Protein AF-A0A7U1AQ13-F1 (afdb_monomer_lite)

Foldseek 3Di:
DAAPLVVCLVVVPDDPLSVLQVVQQVVVVPDDPVQLVQWDKDFSDDLVRCVVPVNPSVCRPPPSRIGIGHLVSRLVSLVRVCVVRVDVVSVLVNCVSVPDDPVSVVSVVVVVVVVVQVVCVVVVLDPPDPVNVVVVVVVLVPDPCSVVVCVVVVVVVVCVVCVPPDPDDD

pLDDT: mean 83.31, std 10.7, range [52.78, 97.56]

Organism: NCBI:txid1249516

InterPro domains:
  IPR003615 HNH nuclease [cd00085] (37-78)

Structure (mmCIF, N/CA/C/O backbone):
data_AF-A0A7U1AQ13-F1
#
_entry.id   AF-A0A7U1AQ13-F1
#
loop_
_atom_site.group_PDB
_atom_site.id
_atom_site.type_symbol
_atom_site.label_atom_id
_atom_site.label_alt_id
_atom_site.label_comp_id
_atom_site.label_asym_id
_atom_site.label_entity_id
_atom_site.label_seq_id
_atom_site.pdbx_PDB_ins_code
_atom_site.Cartn_x
_atom_site.Cartn_y
_atom_site.Cartn_z
_atom_site.occupancy
_atom_site.B_iso_or_equiv
_atom_site.auth_seq_id
_atom_site.auth_comp_id
_atom_site.auth_asym_id
_atom_site.auth_atom_id
_atom_site.pdbx_PDB_model_num
ATOM 1 N N . MET A 1 1 ? -16.250 0.935 -13.306 1.00 57.53 1 MET A N 1
ATOM 2 C CA . MET A 1 1 ? -16.765 -0.141 -12.426 1.00 57.53 1 MET A CA 1
ATOM 3 C C . MET A 1 1 ? -16.074 -0.014 -11.082 1.00 57.53 1 MET A C 1
ATOM 5 O O . MET A 1 1 ? -14.866 0.086 -11.102 1.00 57.53 1 MET A O 1
ATOM 9 N N . CYS A 1 2 ? -16.775 0.021 -9.949 1.00 65.69 2 CYS A N 1
ATOM 10 C CA . CYS A 1 2 ? -16.124 0.146 -8.634 1.00 65.69 2 CYS A CA 1
ATOM 11 C C . CYS A 1 2 ? -15.466 -1.175 -8.191 1.00 65.69 2 CYS A C 1
ATOM 13 O O . CYS A 1 2 ? -16.037 -2.237 -8.461 1.00 65.69 2 CYS A O 1
ATOM 15 N N . THR A 1 3 ? -14.337 -1.121 -7.468 1.00 83.44 3 THR A N 1
ATOM 16 C CA . THR A 1 3 ? -13.704 -2.318 -6.875 1.00 83.44 3 THR A CA 1
ATOM 17 C C . THR A 1 3 ? -14.614 -2.999 -5.856 1.00 83.44 3 THR A C 1
ATOM 19 O O . THR A 1 3 ? -15.465 -2.354 -5.236 1.00 83.44 3 THR A O 1
ATOM 22 N N . GLN A 1 4 ? -14.409 -4.303 -5.640 1.00 88.50 4 GLN A N 1
ATOM 23 C CA . GLN A 1 4 ? -15.136 -5.048 -4.611 1.00 88.50 4 GLN A CA 1
ATOM 24 C C . GLN A 1 4 ? -14.899 -4.451 -3.219 1.00 88.50 4 GLN A C 1
ATOM 26 O O . GLN A 1 4 ? -15.856 -4.223 -2.491 1.00 88.50 4 GLN A O 1
ATOM 31 N N . ALA A 1 5 ? -13.659 -4.066 -2.901 1.00 88.75 5 ALA A N 1
ATOM 32 C CA . ALA A 1 5 ? -13.341 -3.416 -1.634 1.00 88.75 5 ALA A CA 1
ATOM 33 C C . ALA A 1 5 ? -14.134 -2.120 -1.393 1.00 88.75 5 ALA A C 1
ATOM 35 O O . ALA A 1 5 ? -14.556 -1.855 -0.270 1.00 88.75 5 ALA A O 1
ATOM 36 N N . TYR A 1 6 ? -14.361 -1.316 -2.438 1.00 87.38 6 TYR A N 1
ATOM 37 C CA . TYR A 1 6 ? -15.189 -0.116 -2.321 1.00 87.38 6 TYR A CA 1
ATOM 38 C C . TYR A 1 6 ? -16.668 -0.457 -2.097 1.00 87.38 6 TYR A C 1
ATOM 40 O O . TYR A 1 6 ? -17.325 0.176 -1.272 1.00 87.38 6 TYR A O 1
ATOM 48 N N . LYS A 1 7 ? -17.195 -1.458 -2.815 1.00 88.25 7 LYS A N 1
ATOM 49 C CA . LYS A 1 7 ? -18.583 -1.917 -2.645 1.00 88.25 7 LYS A CA 1
ATOM 50 C C . LYS A 1 7 ? -18.818 -2.443 -1.231 1.00 88.25 7 LYS A C 1
ATOM 52 O O . LYS A 1 7 ? -19.781 -2.026 -0.596 1.00 88.25 7 LYS A O 1
ATOM 57 N N . ASP A 1 8 ? -17.918 -3.286 -0.736 1.00 92.19 8 ASP A N 1
ATOM 58 C CA . ASP A 1 8 ? -17.999 -3.867 0.604 1.00 92.19 8 ASP A CA 1
ATOM 59 C C . ASP A 1 8 ? -17.961 -2.780 1.680 1.00 92.19 8 ASP A C 1
ATOM 61 O O . ASP A 1 8 ? -18.789 -2.788 2.590 1.00 92.19 8 ASP A O 1
ATOM 65 N N . PHE A 1 9 ? -17.059 -1.801 1.543 1.00 88.94 9 PHE A N 1
ATOM 66 C CA . PHE A 1 9 ? -16.980 -0.650 2.445 1.00 88.94 9 PHE A CA 1
ATOM 67 C C . PHE A 1 9 ? -18.275 0.174 2.441 1.00 88.94 9 PHE A C 1
ATOM 69 O O . PHE A 1 9 ? -18.837 0.439 3.502 1.00 88.94 9 PHE A O 1
ATOM 76 N N . LYS A 1 10 ? -18.785 0.541 1.257 1.00 86.94 10 LYS A N 1
ATOM 77 C CA . LYS A 1 10 ? -19.997 1.366 1.123 1.00 86.94 10 LYS A CA 1
ATOM 78 C C . LYS A 1 10 ? -21.249 0.661 1.648 1.00 86.94 10 LYS A C 1
ATOM 80 O O . LYS A 1 10 ? -22.100 1.301 2.255 1.00 86.94 10 LYS A O 1
ATOM 85 N N . ASN A 1 11 ? -21.352 -0.645 1.420 1.00 89.69 11 ASN A N 1
ATOM 86 C CA . ASN A 1 11 ? -22.493 -1.454 1.843 1.00 89.69 11 ASN A CA 1
ATOM 87 C C . ASN A 1 11 ? -22.336 -2.009 3.266 1.00 89.69 11 ASN A C 1
ATOM 89 O O . ASN A 1 11 ? -23.186 -2.779 3.704 1.00 89.69 11 ASN A O 1
ATOM 93 N N . ASN A 1 12 ? -21.247 -1.668 3.966 1.00 85.94 12 ASN A N 1
ATOM 94 C CA . ASN A 1 12 ? -20.906 -2.207 5.282 1.00 85.94 12 ASN A CA 1
ATOM 95 C C . ASN A 1 12 ? -20.983 -3.749 5.326 1.00 85.94 12 ASN A C 1
ATOM 97 O O . ASN A 1 12 ? -21.521 -4.346 6.259 1.00 85.94 12 ASN A O 1
ATOM 101 N N . THR A 1 13 ? -20.486 -4.395 4.269 1.00 92.81 13 THR A N 1
ATOM 102 C CA . THR A 1 13 ? -20.487 -5.856 4.137 1.00 92.81 13 THR A CA 1
ATOM 103 C C . THR A 1 13 ? -19.550 -6.460 5.175 1.00 92.81 13 THR A C 1
ATOM 105 O O . THR A 1 13 ? -18.424 -6.000 5.347 1.00 92.81 13 THR A O 1
ATOM 108 N N . SER A 1 14 ? -19.989 -7.502 5.881 1.00 94.44 14 SER A N 1
ATOM 109 C CA . SER A 1 14 ? -19.104 -8.182 6.826 1.00 94.44 14 SER A CA 1
ATOM 110 C C . SER A 1 14 ? -18.114 -9.065 6.073 1.00 94.44 14 SER A C 1
ATOM 112 O O . SER A 1 14 ? -18.502 -9.964 5.330 1.00 94.44 14 SER A O 1
ATOM 114 N N . ASN A 1 15 ? -16.824 -8.815 6.281 1.00 96.06 15 ASN A N 1
ATOM 115 C CA . ASN A 1 15 ? -15.739 -9.681 5.839 1.00 96.06 15 ASN A CA 1
ATOM 116 C C . ASN A 1 15 ? -14.575 -9.601 6.838 1.00 96.06 15 ASN A C 1
ATOM 118 O O . ASN A 1 15 ? -14.557 -8.733 7.714 1.00 96.06 15 ASN A O 1
ATOM 122 N N . ALA A 1 16 ? -13.603 -10.509 6.725 1.00 96.8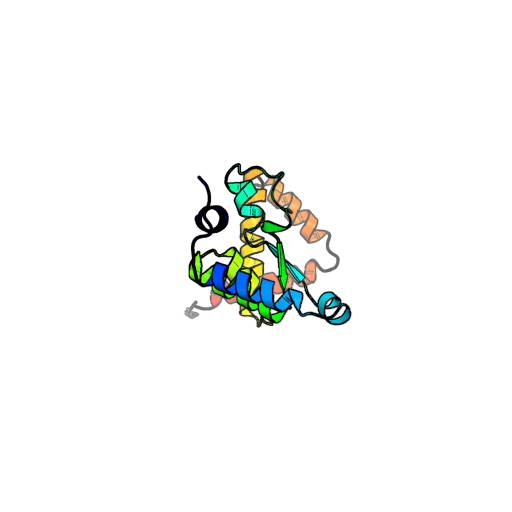1 16 ALA A N 1
ATOM 123 C CA . ALA A 1 16 ? -12.497 -10.604 7.680 1.00 96.81 16 ALA A CA 1
ATOM 124 C C . ALA A 1 16 ? -11.734 -9.276 7.846 1.00 96.81 16 ALA A C 1
ATOM 126 O O . ALA A 1 16 ? -11.399 -8.896 8.967 1.00 96.81 16 ALA A O 1
ATOM 127 N N . TYR A 1 17 ? -11.522 -8.540 6.750 1.00 97.44 17 TYR A N 1
ATOM 128 C CA . TYR A 1 17 ? -10.830 -7.254 6.769 1.00 97.44 17 TYR A CA 1
ATOM 129 C C . TYR A 1 17 ? -11.655 -6.168 7.466 1.00 97.44 17 TYR A C 1
ATOM 131 O O . TYR A 1 17 ? -11.173 -5.542 8.405 1.00 97.44 17 TYR A O 1
ATOM 139 N N . LEU A 1 18 ? -12.911 -5.959 7.067 1.00 96.62 18 LEU A N 1
ATOM 140 C CA . LEU A 1 18 ? -13.761 -4.924 7.661 1.00 96.62 18 LEU A CA 1
ATOM 141 C C . LEU A 1 18 ? -14.068 -5.218 9.135 1.00 96.62 18 LEU A C 1
ATOM 143 O O . LEU A 1 18 ? -14.074 -4.296 9.951 1.00 96.62 18 LEU A O 1
ATOM 147 N N . ASN A 1 19 ? -14.213 -6.491 9.509 1.00 96.94 19 ASN A N 1
ATOM 148 C CA . ASN A 1 19 ? -14.348 -6.902 10.907 1.00 96.94 19 ASN A CA 1
ATOM 149 C C . ASN A 1 19 ? -13.081 -6.566 11.713 1.00 96.94 19 ASN A C 1
ATOM 151 O O . ASN A 1 19 ? -13.181 -6.013 12.809 1.00 96.94 19 ASN A O 1
ATOM 155 N N . PHE A 1 20 ? -11.893 -6.826 11.156 1.00 97.56 20 PHE A N 1
ATOM 156 C CA . PHE A 1 20 ? -10.619 -6.438 11.764 1.00 97.56 20 PHE A CA 1
ATOM 157 C C . PHE A 1 20 ? -10.503 -4.916 11.933 1.00 97.56 20 PHE A C 1
ATOM 159 O O . PHE A 1 20 ? -10.208 -4.440 13.027 1.00 97.56 20 PHE A O 1
ATOM 166 N N . ILE A 1 21 ? -10.844 -4.134 10.904 1.00 96.81 21 ILE A N 1
ATOM 167 C CA . ILE A 1 21 ? -10.857 -2.667 10.986 1.00 96.81 21 ILE A CA 1
ATOM 168 C C . ILE A 1 21 ? -11.791 -2.172 12.097 1.00 96.81 21 ILE A C 1
ATOM 170 O O . ILE A 1 21 ? -11.431 -1.252 12.832 1.00 96.81 21 ILE A O 1
ATOM 174 N N . GLN A 1 22 ? -12.973 -2.771 12.263 1.00 95.12 22 GLN A N 1
ATOM 175 C CA . GLN A 1 22 ? -13.892 -2.400 13.345 1.00 95.12 22 GLN A CA 1
ATOM 176 C C . GLN A 1 22 ? -13.316 -2.708 14.732 1.00 95.12 22 GLN A C 1
ATOM 178 O O . GLN A 1 22 ? -13.473 -1.905 15.656 1.00 95.12 22 GLN A O 1
ATOM 183 N N . LEU A 1 23 ? -12.614 -3.834 14.889 1.00 95.56 23 LEU A N 1
ATOM 184 C CA . LEU A 1 23 ? -11.894 -4.153 16.124 1.00 95.56 23 LEU A CA 1
ATOM 185 C C . LEU A 1 23 ? -10.799 -3.117 16.406 1.00 95.56 23 LEU A C 1
ATOM 187 O O . LEU A 1 23 ? -10.726 -2.593 17.519 1.00 95.56 23 LEU A O 1
ATOM 191 N N . CYS A 1 24 ? -10.014 -2.740 15.397 1.00 95.12 24 CYS A N 1
ATOM 192 C CA . CYS A 1 24 ? -8.995 -1.704 15.535 1.00 95.12 24 CYS A CA 1
ATOM 193 C C . CYS A 1 24 ? -9.593 -0.331 15.868 1.00 95.12 24 CYS A C 1
ATOM 195 O O . CYS A 1 24 ? -9.078 0.352 16.748 1.00 95.12 24 CYS A O 1
ATOM 197 N N . LYS A 1 25 ? -10.721 0.056 15.250 1.00 94.12 25 LYS A N 1
ATOM 198 C CA . LYS A 1 25 ? -11.446 1.294 15.594 1.00 94.12 25 LYS A CA 1
ATOM 199 C C . LYS A 1 25 ? -11.877 1.308 17.062 1.00 94.12 25 LYS A C 1
ATOM 201 O O . LYS A 1 25 ? -11.810 2.354 17.701 1.00 94.12 25 LYS A O 1
ATOM 206 N N . LYS A 1 26 ? -12.309 0.168 17.614 1.00 94.19 26 LYS A N 1
ATOM 207 C CA . LYS A 1 26 ? -12.645 0.044 19.045 1.00 94.19 26 LYS A CA 1
ATOM 208 C C . LYS A 1 26 ? -11.401 0.156 19.928 1.00 94.19 26 LYS A C 1
ATOM 210 O O . LYS A 1 26 ? -11.430 0.905 20.899 1.00 94.19 26 LYS A O 1
ATOM 215 N N . LYS A 1 27 ? -10.315 -0.530 19.562 1.00 92.38 27 LYS A N 1
ATOM 216 C CA . LYS A 1 27 ? -9.024 -0.499 20.269 1.00 92.38 27 LYS A CA 1
ATOM 217 C C . LYS A 1 27 ? -8.433 0.915 20.315 1.00 92.38 27 LYS A C 1
ATOM 219 O O . LYS A 1 27 ? -8.029 1.371 21.375 1.00 92.38 27 LYS A O 1
ATOM 224 N N . ALA A 1 28 ? -8.473 1.644 19.199 1.00 90.31 28 ALA A N 1
ATOM 225 C CA . ALA A 1 28 ? -7.918 2.993 19.088 1.00 90.31 28 ALA A CA 1
ATOM 226 C C . ALA A 1 28 ? -8.587 4.016 20.022 1.00 90.31 28 ALA A C 1
ATOM 228 O O . ALA A 1 28 ? -7.937 4.963 20.453 1.00 90.31 28 ALA A O 1
ATOM 229 N N . LYS A 1 29 ? -9.862 3.814 20.391 1.00 90.88 29 LYS A N 1
ATOM 230 C CA . LYS A 1 29 ? -10.567 4.664 21.372 1.00 90.88 29 LYS A CA 1
ATOM 231 C C . LYS A 1 29 ? -10.001 4.554 22.789 1.00 90.88 29 LYS A C 1
ATOM 233 O O . LYS A 1 29 ? -10.308 5.399 23.620 1.00 90.88 29 LYS A O 1
ATOM 238 N N . GLN A 1 30 ? -9.240 3.499 23.071 1.00 92.44 30 GLN A N 1
ATOM 239 C CA . GLN A 1 30 ? -8.660 3.225 24.385 1.00 92.44 30 GLN A CA 1
ATOM 240 C C . GLN A 1 30 ? -7.195 3.669 24.479 1.00 92.44 30 GLN A C 1
ATOM 242 O O . GLN A 1 30 ? -6.607 3.573 25.551 1.00 92.44 30 GLN A O 1
ATOM 247 N N . TYR A 1 31 ? -6.597 4.140 23.379 1.00 89.31 31 TYR A N 1
ATOM 248 C CA . TYR A 1 31 ? -5.209 4.585 23.372 1.00 89.31 31 TYR A CA 1
ATOM 249 C C . TYR A 1 31 ? -5.036 5.906 24.111 1.00 89.31 31 TYR A C 1
ATOM 251 O O . TYR A 1 31 ? -5.790 6.863 23.927 1.00 89.31 31 TYR A O 1
ATOM 259 N N . THR A 1 32 ? -3.979 5.971 24.912 1.00 91.31 32 THR A N 1
ATOM 260 C CA . THR A 1 32 ? -3.486 7.217 25.492 1.00 91.31 32 THR A CA 1
ATOM 261 C C . THR A 1 32 ? -2.935 8.141 24.401 1.00 91.31 32 THR A C 1
ATOM 263 O O . THR A 1 32 ? -2.535 7.701 23.319 1.00 91.31 32 THR A O 1
ATOM 266 N N . ALA A 1 33 ? -2.840 9.442 24.695 1.00 87.56 33 ALA A N 1
ATOM 267 C CA . ALA A 1 33 ? -2.254 10.416 23.770 1.00 87.56 33 ALA A CA 1
ATOM 268 C C . ALA A 1 33 ? -0.831 10.025 23.325 1.00 87.56 33 ALA A C 1
ATOM 270 O O . ALA A 1 33 ? -0.480 10.197 22.160 1.00 87.56 33 ALA A O 1
ATOM 271 N N . LEU A 1 34 ? -0.032 9.443 24.228 1.00 83.19 34 LEU A N 1
ATOM 272 C CA . LEU A 1 34 ? 1.322 8.983 23.926 1.00 83.19 34 LEU A CA 1
ATOM 273 C C . LEU A 1 34 ? 1.324 7.778 22.975 1.00 83.19 34 LEU A C 1
ATOM 275 O O . LEU A 1 34 ? 2.150 7.719 22.068 1.00 83.19 34 LEU A O 1
ATOM 279 N N . GLU A 1 35 ? 0.409 6.826 23.139 1.00 82.06 35 GLU A N 1
ATOM 280 C CA . GLU A 1 35 ? 0.302 5.667 22.241 1.00 82.06 35 GLU A CA 1
ATOM 281 C C . GLU A 1 35 ? -0.139 6.071 20.833 1.00 82.06 35 GLU A C 1
ATOM 283 O O . GLU A 1 35 ? 0.391 5.554 19.846 1.00 82.06 35 GLU A O 1
ATOM 288 N N . LEU A 1 36 ? -1.032 7.058 20.727 1.00 86.06 36 LEU A N 1
ATOM 289 C CA . LEU A 1 36 ? -1.464 7.607 19.442 1.00 86.06 36 LEU A CA 1
ATOM 290 C C . LEU A 1 36 ? -0.299 8.207 18.637 1.00 86.06 36 LEU A C 1
ATOM 292 O O . LEU A 1 36 ? -0.310 8.101 17.413 1.00 86.06 36 LEU A O 1
ATOM 296 N N . THR A 1 37 ? 0.745 8.745 19.287 1.00 81.31 37 THR A N 1
ATOM 297 C CA . THR A 1 37 ? 1.938 9.270 18.580 1.00 81.31 37 THR A CA 1
ATOM 298 C C . THR A 1 37 ? 2.729 8.197 17.828 1.00 81.31 37 THR A C 1
ATOM 300 O O . THR A 1 37 ? 3.471 8.512 16.901 1.00 81.31 37 THR A O 1
ATOM 303 N N . LYS A 1 38 ? 2.569 6.925 18.212 1.00 81.69 38 LYS A N 1
ATOM 304 C CA . LYS A 1 38 ? 3.237 5.770 17.592 1.00 81.69 38 LYS A CA 1
ATOM 305 C C . LYS A 1 38 ? 2.358 5.073 16.551 1.00 81.69 38 LYS A C 1
ATOM 307 O O . LYS A 1 38 ? 2.766 4.061 15.980 1.00 81.69 38 LYS A O 1
ATOM 312 N N . CYS A 1 39 ? 1.144 5.572 16.335 1.00 87.50 39 CYS A N 1
ATOM 313 C CA . CYS A 1 39 ? 0.192 4.994 15.402 1.00 87.50 39 CYS A CA 1
ATOM 314 C C . CYS A 1 39 ? 0.315 5.619 14.007 1.00 87.50 39 CYS A C 1
ATOM 316 O O . CYS A 1 39 ? 0.885 6.691 13.813 1.00 87.50 39 CYS A O 1
ATOM 318 N N . GLN A 1 40 ? -0.243 4.932 13.018 1.00 89.69 40 GLN A N 1
ATOM 319 C CA . GLN A 1 40 ? -0.272 5.343 11.622 1.00 89.69 40 GLN A CA 1
ATOM 320 C C . GLN A 1 40 ? -1.713 5.404 11.125 1.00 89.69 40 GLN A C 1
ATOM 322 O O . GLN A 1 40 ? -2.571 4.635 11.557 1.00 89.69 40 GLN A O 1
ATOM 327 N N . VAL A 1 41 ? -1.972 6.320 10.197 1.00 91.62 41 VAL A N 1
ATOM 328 C CA . VAL A 1 41 ? -3.261 6.403 9.512 1.00 91.62 41 VAL A CA 1
ATOM 329 C C . VAL A 1 41 ? -3.278 5.399 8.363 1.00 91.62 41 VAL A C 1
ATOM 331 O O . VAL A 1 41 ? -2.365 5.377 7.538 1.00 91.62 41 VAL A O 1
ATOM 334 N N . HIS A 1 42 ? -4.332 4.595 8.307 1.00 92.88 42 HIS A N 1
ATOM 335 C CA . HIS A 1 42 ? -4.591 3.616 7.261 1.00 92.88 42 HIS A CA 1
ATOM 336 C C . HIS A 1 42 ? -5.898 3.953 6.538 1.00 92.88 42 HIS A C 1
ATOM 338 O O . HIS A 1 42 ? -6.919 4.227 7.175 1.00 92.88 42 HIS A O 1
ATOM 344 N N . HIS A 1 43 ? -5.872 3.909 5.205 1.00 92.38 43 HIS A N 1
ATOM 345 C CA . HIS A 1 43 ? -7.069 4.033 4.374 1.00 92.38 43 HIS A CA 1
ATOM 346 C C . HIS A 1 43 ? -7.757 2.674 4.243 1.00 92.38 43 HIS A C 1
ATOM 348 O O . HIS A 1 43 ? -7.165 1.730 3.726 1.00 92.38 43 HIS A O 1
ATOM 354 N N . ILE A 1 44 ? -9.023 2.593 4.651 1.00 92.56 44 ILE A N 1
ATOM 355 C CA . ILE A 1 44 ? -9.834 1.370 4.578 1.00 92.56 44 ILE A CA 1
ATOM 356 C C . ILE A 1 44 ? -10.067 0.964 3.122 1.00 92.56 44 ILE A C 1
ATOM 358 O O . ILE A 1 44 ? -10.052 -0.216 2.789 1.00 92.56 44 ILE A O 1
ATOM 362 N N . VAL A 1 45 ? -10.255 1.935 2.232 1.00 90.00 45 VAL A N 1
ATOM 363 C CA . VAL A 1 45 ? -10.213 1.763 0.780 1.00 90.00 45 VAL A CA 1
ATOM 364 C C . VAL A 1 45 ? -9.039 2.589 0.235 1.00 90.00 45 VAL A C 1
ATOM 366 O O . VAL A 1 45 ? -9.045 3.816 0.382 1.00 90.00 45 VAL A O 1
ATOM 369 N N . PRO A 1 46 ? -8.039 1.956 -0.411 1.00 86.62 46 PRO A N 1
ATOM 370 C CA . PRO A 1 46 ? -6.864 2.629 -0.945 1.00 86.62 46 PRO A CA 1
ATOM 371 C C . PRO A 1 46 ? -7.205 3.722 -1.957 1.00 86.62 46 PRO A C 1
ATOM 373 O O . PRO A 1 46 ? -8.081 3.555 -2.809 1.00 86.62 46 PRO A O 1
ATOM 376 N N . ARG A 1 47 ? -6.431 4.815 -1.942 1.00 80.75 47 ARG A N 1
ATOM 377 C CA . ARG A 1 47 ? -6.670 5.977 -2.817 1.00 80.75 47 ARG A CA 1
ATOM 378 C C . ARG A 1 47 ? -6.711 5.632 -4.311 1.00 80.75 47 ARG A C 1
ATOM 380 O O . ARG A 1 47 ? -7.543 6.159 -5.047 1.00 80.75 47 ARG A O 1
ATOM 387 N N . HIS A 1 48 ? -5.847 4.723 -4.763 1.00 77.38 48 HIS A N 1
ATOM 388 C CA . HIS A 1 48 ? -5.729 4.365 -6.180 1.00 77.38 48 HIS A CA 1
ATOM 389 C C . HIS A 1 48 ? -6.989 3.681 -6.748 1.00 77.38 48 HIS A C 1
ATOM 391 O O . HIS A 1 48 ? -7.228 3.763 -7.953 1.00 77.38 48 HIS A O 1
ATOM 397 N N . HIS A 1 49 ? -7.844 3.079 -5.911 1.00 76.56 49 HIS A N 1
ATOM 398 C CA . HIS A 1 49 ? -9.135 2.544 -6.360 1.00 76.56 49 HIS A CA 1
ATOM 399 C C . HIS A 1 49 ? -10.084 3.629 -6.846 1.00 76.56 49 HIS A C 1
ATOM 401 O O . HIS A 1 49 ? -10.847 3.404 -7.783 1.00 76.56 49 HIS A O 1
ATOM 407 N N . PHE A 1 50 ? -10.038 4.806 -6.225 1.00 72.12 50 PHE A N 1
ATOM 408 C CA . PHE A 1 50 ? -10.931 5.892 -6.598 1.00 72.12 50 PHE A CA 1
ATOM 409 C C . PHE A 1 50 ? -10.510 6.512 -7.929 1.00 72.12 50 PHE A C 1
ATOM 411 O O . PHE A 1 50 ? -11.348 6.716 -8.805 1.00 72.12 50 PHE A O 1
ATOM 418 N N . GLN A 1 51 ? -9.199 6.695 -8.119 1.00 67.75 51 GLN A N 1
ATOM 419 C CA . GLN A 1 51 ? -8.617 7.177 -9.374 1.00 67.75 51 GLN A CA 1
ATOM 420 C C . GLN A 1 51 ? -8.884 6.220 -10.544 1.00 67.75 51 GLN A C 1
ATOM 422 O O . GLN A 1 51 ? -9.279 6.655 -11.619 1.00 67.75 51 GLN A O 1
ATOM 427 N N . THR A 1 52 ? -8.723 4.910 -10.332 1.00 67.12 52 THR A N 1
ATOM 428 C CA . THR A 1 52 ? -8.859 3.894 -11.395 1.00 67.12 52 THR A CA 1
ATOM 429 C C . THR A 1 52 ? -10.307 3.718 -11.875 1.00 67.12 52 THR A C 1
ATOM 431 O O . THR A 1 52 ? -10.552 3.177 -12.954 1.00 67.12 52 THR A O 1
ATOM 434 N N . HIS A 1 53 ? -11.295 4.164 -11.094 1.00 64.75 53 HIS A N 1
ATOM 435 C CA . HIS A 1 53 ? -12.704 3.862 -11.349 1.00 64.75 53 HIS A CA 1
ATOM 436 C C . HIS A 1 53 ? -13.614 5.081 -11.488 1.00 64.75 53 HIS A C 1
ATOM 438 O O . HIS A 1 53 ? -14.833 4.902 -11.478 1.00 64.75 53 HIS A O 1
ATOM 444 N N . ASN A 1 54 ? -13.048 6.284 -11.657 1.00 64.62 54 ASN A N 1
ATOM 445 C CA . ASN A 1 54 ? -13.798 7.548 -11.685 1.00 64.62 54 ASN A CA 1
ATOM 446 C C . ASN A 1 54 ? -14.738 7.696 -10.475 1.00 64.62 54 ASN A C 1
ATOM 448 O O . ASN A 1 54 ? -15.858 8.192 -10.594 1.00 64.62 54 ASN A O 1
ATOM 452 N N . LEU A 1 55 ? -14.301 7.233 -9.301 1.00 66.31 55 LEU A N 1
ATOM 453 C CA . LEU A 1 55 ? -15.033 7.481 -8.063 1.00 66.31 55 LEU A CA 1
ATOM 454 C C . LEU A 1 55 ? -14.654 8.867 -7.549 1.00 66.31 55 LEU A C 1
ATOM 456 O O . LEU A 1 55 ? -13.504 9.282 -7.683 1.00 66.31 55 LEU A O 1
ATOM 460 N N . ASP A 1 56 ? -15.625 9.574 -6.976 1.00 63.09 56 ASP A N 1
ATOM 461 C CA . ASP A 1 56 ? -15.458 10.959 -6.543 1.00 63.09 56 ASP A CA 1
ATOM 462 C C . ASP A 1 56 ? -14.265 11.108 -5.581 1.00 63.09 56 ASP A C 1
ATOM 464 O O . ASP A 1 56 ? -14.275 10.607 -4.451 1.00 63.09 56 ASP A O 1
ATOM 468 N N . LEU A 1 57 ? -13.216 11.784 -6.060 1.00 59.91 57 LEU A N 1
ATOM 469 C CA . LEU A 1 57 ? -11.947 11.976 -5.354 1.00 59.91 57 LEU A CA 1
ATOM 470 C C . LEU A 1 57 ? -12.100 12.898 -4.138 1.00 59.91 57 LEU A C 1
ATOM 472 O O . LEU A 1 57 ? -11.245 12.879 -3.254 1.00 59.91 57 LEU A O 1
ATOM 476 N N . LYS A 1 58 ? -13.192 13.674 -4.055 1.00 58.12 58 LYS A N 1
ATOM 477 C CA . LYS A 1 58 ? -13.470 14.546 -2.903 1.00 58.12 58 LYS A CA 1
ATOM 478 C C . LYS A 1 58 ? -13.711 13.772 -1.602 1.00 58.12 58 LYS A C 1
ATOM 480 O O . LYS A 1 58 ? -13.593 14.359 -0.535 1.00 58.12 58 LYS A O 1
ATOM 485 N N . ASN A 1 59 ? -13.974 12.464 -1.678 1.00 57.28 59 ASN A N 1
ATOM 486 C CA . ASN A 1 59 ? -14.335 11.627 -0.530 1.00 57.28 59 ASN A CA 1
ATOM 487 C C . ASN A 1 59 ? -13.209 10.679 -0.061 1.00 57.28 59 ASN A C 1
ATOM 489 O O . ASN A 1 59 ? -13.469 9.690 0.619 1.00 57.28 59 ASN A O 1
ATOM 493 N N . LEU A 1 60 ? -11.957 10.937 -0.452 1.00 66.62 60 LEU A N 1
ATOM 494 C CA . LEU A 1 60 ? -10.821 10.035 -0.209 1.00 66.62 60 LEU A CA 1
ATOM 495 C C . LEU A 1 60 ? -10.287 10.054 1.227 1.00 66.62 60 LEU A C 1
ATOM 497 O O . LEU A 1 60 ? -10.035 8.997 1.810 1.00 66.62 60 LEU A O 1
ATOM 501 N N . ASP A 1 61 ? -10.112 11.255 1.771 1.00 76.06 61 ASP A N 1
ATOM 502 C CA . ASP A 1 61 ? -9.564 11.506 3.108 1.00 76.06 61 ASP A CA 1
ATOM 503 C C . ASP A 1 61 ? -10.680 11.869 4.099 1.00 76.06 61 ASP A C 1
ATOM 505 O O . ASP A 1 61 ? -10.509 12.708 4.981 1.00 76.06 61 ASP A O 1
ATOM 509 N N . ILE A 1 62 ? -11.849 11.246 3.927 1.00 84.44 62 ILE A N 1
ATOM 510 C CA . ILE A 1 62 ? -12.959 11.391 4.867 1.00 84.44 62 ILE A CA 1
ATOM 511 C C . ILE A 1 62 ? -12.680 10.561 6.127 1.00 84.44 62 ILE A C 1
ATOM 513 O O . ILE A 1 62 ? -12.150 9.448 6.010 1.00 84.44 62 ILE A O 1
ATOM 517 N N . PRO A 1 63 ? -13.051 11.046 7.324 1.00 87.69 63 PRO A N 1
ATOM 518 C CA . PRO A 1 63 ? -12.828 10.327 8.578 1.00 87.69 63 PRO A CA 1
ATOM 519 C C . PRO A 1 63 ? -13.340 8.879 8.571 1.00 87.69 63 PRO A C 1
ATOM 521 O O . PRO A 1 63 ? -12.761 8.010 9.217 1.00 87.69 63 PRO A O 1
ATOM 524 N N . GLU A 1 64 ? -14.393 8.582 7.808 1.00 88.75 64 GLU A N 1
ATOM 525 C CA . GLU A 1 64 ? -15.010 7.258 7.714 1.00 88.75 64 GLU A CA 1
ATOM 526 C C . GLU A 1 64 ? -14.096 6.225 7.042 1.00 88.75 64 GLU A C 1
ATOM 528 O O . GLU A 1 64 ? -14.096 5.058 7.454 1.00 88.75 64 GLU A O 1
ATOM 533 N N . ASN A 1 65 ? -13.320 6.658 6.039 1.00 90.25 65 ASN A N 1
ATOM 534 C CA . ASN A 1 65 ? -12.367 5.840 5.283 1.00 90.25 65 ASN A CA 1
ATOM 535 C C . ASN A 1 65 ? -10.994 5.756 5.970 1.00 90.25 65 ASN A C 1
ATOM 537 O O . ASN A 1 65 ? -10.106 5.053 5.493 1.00 90.25 65 ASN A O 1
ATOM 541 N N . LEU A 1 66 ? -10.804 6.466 7.081 1.00 91.81 66 LEU A N 1
ATOM 542 C CA . LEU A 1 66 ? -9.554 6.491 7.825 1.00 91.81 66 LEU A CA 1
ATOM 543 C C . LEU A 1 66 ? -9.686 5.694 9.123 1.00 91.81 66 LEU A C 1
ATOM 545 O O . LEU A 1 66 ? -10.723 5.669 9.792 1.00 91.81 66 LEU A O 1
ATOM 549 N N . VAL A 1 67 ? -8.604 5.024 9.494 1.00 94.06 67 VAL A N 1
ATOM 550 C CA . VAL A 1 67 ? -8.468 4.374 10.794 1.00 94.06 67 VAL A CA 1
ATOM 551 C C . VAL A 1 67 ? -7.042 4.535 11.293 1.00 94.06 67 VAL A C 1
ATOM 553 O O . VAL A 1 67 ? -6.087 4.454 10.525 1.00 94.06 67 VAL A O 1
ATOM 556 N N . VAL A 1 68 ? -6.904 4.791 12.590 1.00 93.75 68 VAL A N 1
ATOM 557 C CA . VAL A 1 68 ? -5.608 4.875 13.263 1.00 93.75 68 VAL A CA 1
ATOM 558 C C . VAL A 1 68 ? -5.239 3.483 13.760 1.00 93.75 68 VAL A C 1
ATOM 560 O O . VAL A 1 68 ? -6.008 2.868 14.499 1.00 93.75 68 VAL A O 1
ATOM 563 N N . LEU A 1 69 ? -4.080 2.983 13.338 1.00 93.56 69 LEU A N 1
ATOM 564 C CA . LEU A 1 69 ? -3.585 1.642 13.641 1.00 93.56 69 LEU A CA 1
ATOM 565 C C . LEU A 1 69 ? -2.205 1.713 14.292 1.00 93.56 69 LEU A C 1
ATOM 567 O O . LEU A 1 69 ? -1.384 2.556 13.931 1.00 93.56 69 LEU A O 1
ATOM 571 N N . SER A 1 70 ? -1.911 0.783 15.202 1.00 89.31 70 SER A N 1
ATOM 572 C CA . SER A 1 70 ? -0.516 0.519 15.564 1.00 89.31 70 SER A CA 1
ATOM 573 C C . SER A 1 70 ? 0.252 -0.003 14.343 1.00 89.31 70 SER A C 1
ATOM 575 O O . SER A 1 70 ? -0.351 -0.518 13.401 1.00 89.31 70 SER A O 1
ATOM 577 N N . PHE A 1 71 ? 1.584 0.085 14.350 1.00 85.56 71 PHE A N 1
ATOM 578 C CA . PHE A 1 71 ? 2.395 -0.425 13.238 1.00 85.56 71 PHE A CA 1
ATOM 579 C C . PHE A 1 71 ? 2.119 -1.911 12.935 1.00 85.56 71 PHE A C 1
ATOM 581 O O . PHE A 1 71 ? 1.911 -2.278 11.781 1.00 85.56 71 PHE A O 1
ATOM 588 N N . ASN A 1 72 ? 2.007 -2.746 13.973 1.00 86.62 72 ASN A N 1
ATOM 589 C CA . ASN A 1 72 ? 1.695 -4.171 13.823 1.00 86.62 72 ASN A CA 1
ATOM 590 C C . ASN A 1 72 ? 0.282 -4.402 13.272 1.00 86.62 72 ASN A C 1
ATOM 592 O O . ASN A 1 72 ? 0.096 -5.231 12.384 1.00 86.62 72 ASN A O 1
ATOM 596 N N . ASP A 1 73 ? -0.707 -3.641 13.751 1.00 92.69 73 ASP A N 1
ATOM 597 C CA . ASP A 1 73 ? -2.074 -3.733 13.226 1.00 92.69 73 ASP A CA 1
ATOM 598 C C . ASP A 1 73 ? -2.136 -3.255 11.760 1.00 92.69 73 ASP A C 1
ATOM 600 O O . ASP A 1 73 ? -2.934 -3.767 10.981 1.00 92.69 73 ASP A O 1
ATOM 604 N N . HIS A 1 74 ? -1.274 -2.316 11.355 1.00 93.69 74 HIS A N 1
ATOM 605 C CA . HIS A 1 74 ? -1.181 -1.832 9.976 1.00 93.69 74 HIS A CA 1
ATOM 606 C C . HIS A 1 74 ? -0.592 -2.893 9.028 1.00 93.69 74 HIS A C 1
ATOM 608 O O . HIS A 1 74 ? -1.102 -3.083 7.922 1.00 93.69 74 HIS A O 1
ATOM 614 N N . ILE A 1 75 ? 0.425 -3.638 9.475 1.00 90.69 75 ILE A N 1
ATOM 615 C CA . ILE A 1 75 ? 0.960 -4.803 8.750 1.00 90.69 75 ILE A CA 1
ATOM 616 C C . ILE A 1 75 ? -0.141 -5.850 8.549 1.00 90.69 75 ILE A C 1
ATOM 618 O O . ILE A 1 75 ? -0.377 -6.308 7.427 1.00 90.69 75 ILE A O 1
ATOM 622 N N . GLU A 1 76 ? -0.829 -6.220 9.632 1.00 94.62 76 GLU A N 1
ATOM 623 C CA . GLU A 1 76 ? -1.868 -7.249 9.584 1.00 94.62 76 GLU A CA 1
ATOM 624 C C . GLU A 1 76 ? -3.071 -6.793 8.743 1.00 94.62 76 GLU A C 1
ATOM 626 O O . GLU A 1 76 ? -3.626 -7.594 7.991 1.00 94.62 76 GLU A O 1
ATOM 631 N N . ALA A 1 77 ? -3.414 -5.498 8.764 1.00 96.06 77 ALA A N 1
ATOM 632 C CA . ALA A 1 77 ? -4.443 -4.927 7.896 1.00 96.06 77 ALA A CA 1
ATOM 633 C C . ALA A 1 77 ? -4.152 -5.212 6.415 1.00 96.06 77 ALA A C 1
ATOM 635 O O . ALA A 1 77 ? -5.028 -5.725 5.719 1.00 96.06 77 ALA A O 1
ATOM 636 N N . HIS A 1 78 ? -2.927 -4.952 5.938 1.00 94.88 78 HIS A N 1
ATOM 637 C CA . HIS A 1 78 ? -2.542 -5.238 4.550 1.00 94.88 78 HIS A CA 1
ATOM 638 C C . HIS A 1 78 ? -2.574 -6.737 4.227 1.00 94.88 78 HIS A C 1
ATOM 640 O O . HIS A 1 78 ? -3.051 -7.128 3.162 1.00 94.88 78 HIS A O 1
ATOM 646 N N . LYS A 1 79 ? -2.135 -7.595 5.153 1.00 94.25 79 LYS A N 1
ATOM 647 C CA . LYS A 1 79 ? -2.183 -9.053 4.977 1.00 94.25 79 LYS A CA 1
ATOM 648 C C . LYS A 1 79 ? -3.614 -9.577 4.847 1.00 94.25 79 LYS A C 1
ATOM 650 O O . LYS A 1 79 ? -3.915 -10.310 3.906 1.00 94.25 79 LYS A O 1
ATOM 655 N N . ILE A 1 80 ? -4.507 -9.196 5.762 1.00 96.31 80 ILE A N 1
ATOM 656 C CA . ILE A 1 80 ? -5.913 -9.626 5.728 1.00 96.31 80 ILE A CA 1
ATOM 657 C C . ILE A 1 80 ? -6.592 -9.070 4.476 1.00 96.31 80 ILE A C 1
ATOM 659 O O . ILE A 1 80 ? -7.314 -9.794 3.794 1.00 96.31 80 ILE A O 1
ATOM 663 N N . ARG A 1 81 ? -6.331 -7.805 4.136 1.00 95.44 81 ARG A N 1
ATOM 664 C CA . ARG A 1 81 ? -6.879 -7.167 2.939 1.00 95.44 81 ARG A CA 1
ATOM 665 C C . ARG A 1 81 ? -6.466 -7.893 1.658 1.00 95.44 81 ARG A C 1
ATOM 667 O O . ARG A 1 81 ? -7.328 -8.167 0.824 1.00 95.44 81 ARG A O 1
ATOM 674 N N . PHE A 1 82 ? -5.192 -8.277 1.540 1.00 94.12 82 PHE A N 1
ATOM 675 C CA . PHE A 1 82 ? -4.713 -9.110 0.437 1.00 94.12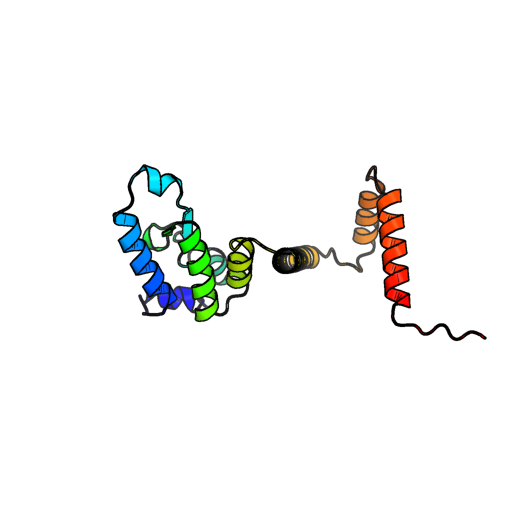 82 PHE A CA 1
ATOM 676 C C . PHE A 1 82 ? -5.445 -10.456 0.387 1.00 94.12 82 PHE A C 1
ATOM 678 O O . PHE A 1 82 ? -5.903 -10.851 -0.678 1.00 94.12 82 PHE A O 1
ATOM 685 N N . ASN A 1 83 ? -5.637 -11.127 1.523 1.00 94.38 83 ASN A N 1
ATOM 686 C CA . ASN A 1 83 ? -6.355 -12.404 1.558 1.00 94.38 83 ASN A CA 1
ATOM 687 C C . ASN A 1 83 ? -7.835 -12.280 1.149 1.00 94.38 83 ASN A C 1
ATOM 689 O O . ASN A 1 83 ? -8.389 -13.227 0.598 1.00 94.38 83 ASN A O 1
ATOM 693 N N . VAL A 1 84 ? -8.479 -11.138 1.414 1.00 96.06 84 VAL A N 1
ATOM 694 C CA . VAL A 1 84 ? -9.897 -10.906 1.083 1.00 96.06 84 VAL A CA 1
ATOM 695 C C . VAL A 1 84 ? -10.085 -10.469 -0.373 1.00 96.06 84 VAL A C 1
ATOM 697 O O . VAL A 1 84 ? -10.975 -10.981 -1.047 1.00 96.06 84 VAL A O 1
ATOM 700 N N . TYR A 1 85 ? -9.273 -9.530 -0.868 1.00 93.38 85 TYR A N 1
ATOM 701 C CA . TYR A 1 85 ? -9.480 -8.909 -2.187 1.00 93.38 85 TYR A CA 1
ATOM 702 C C . TYR A 1 85 ? -8.461 -9.337 -3.255 1.00 93.38 85 TYR A C 1
ATOM 704 O O . TYR A 1 85 ? -8.634 -9.009 -4.426 1.00 93.38 85 TYR A O 1
ATOM 712 N N . ASN A 1 86 ? -7.413 -10.076 -2.877 1.00 91.38 86 ASN A N 1
ATOM 713 C CA . ASN A 1 86 ? -6.326 -10.547 -3.746 1.00 91.38 86 ASN A CA 1
ATOM 714 C C . ASN A 1 86 ? -5.615 -9.421 -4.527 1.00 91.38 86 ASN A C 1
ATOM 716 O O . ASN A 1 86 ? -5.181 -9.589 -5.668 1.00 91.38 86 ASN A O 1
ATOM 720 N N . GLU A 1 87 ? -5.492 -8.244 -3.909 1.00 87.75 87 GLU A N 1
ATOM 721 C CA . GLU A 1 87 ? -4.889 -7.057 -4.518 1.00 87.75 87 GLU A CA 1
ATOM 722 C C . GLU A 1 87 ? -3.362 -7.062 -4.358 1.00 87.75 87 GLU A C 1
ATOM 724 O O . GLU A 1 87 ? -2.823 -6.997 -3.254 1.00 87.75 87 GLU A O 1
ATOM 729 N N . TYR A 1 88 ? -2.629 -7.095 -5.476 1.00 85.00 88 TYR A N 1
ATOM 730 C CA . TYR A 1 88 ? -1.161 -7.192 -5.464 1.00 85.00 88 TYR A CA 1
ATOM 731 C C . TYR A 1 88 ? -0.474 -6.049 -4.694 1.00 85.00 88 TYR A C 1
ATOM 733 O O . TYR A 1 88 ? 0.568 -6.257 -4.072 1.00 85.00 88 TYR A O 1
ATOM 741 N N . ALA A 1 89 ? -1.068 -4.853 -4.691 1.00 83.81 89 ALA A N 1
ATOM 742 C CA . ALA A 1 89 ? -0.556 -3.712 -3.937 1.00 83.81 89 ALA A CA 1
ATOM 743 C C . ALA A 1 89 ? -0.508 -3.982 -2.421 1.00 83.81 89 ALA A C 1
ATOM 745 O O . ALA A 1 89 ? 0.470 -3.614 -1.772 1.00 83.81 89 ALA A O 1
ATOM 746 N N . ASP A 1 90 ? -1.506 -4.678 -1.870 1.00 89.44 90 ASP A N 1
ATOM 747 C CA . ASP A 1 90 ? -1.548 -5.036 -0.449 1.00 89.44 90 ASP A CA 1
ATOM 748 C C . ASP A 1 90 ? -0.516 -6.111 -0.097 1.00 89.44 90 ASP A C 1
ATOM 750 O O . ASP A 1 90 ? 0.132 -6.022 0.945 1.00 89.44 90 ASP A O 1
ATOM 754 N N . LYS A 1 91 ? -0.261 -7.067 -1.003 1.00 86.31 91 LYS A N 1
ATOM 755 C CA . LYS A 1 91 ? 0.843 -8.031 -0.851 1.00 86.31 91 LYS A CA 1
ATOM 756 C C . LYS A 1 91 ? 2.197 -7.324 -0.739 1.00 86.31 91 LYS A C 1
ATOM 758 O O . LYS A 1 91 ? 3.020 -7.688 0.101 1.00 86.31 91 LYS A O 1
ATOM 763 N N . LEU A 1 92 ? 2.430 -6.316 -1.582 1.00 83.31 92 LEU A N 1
ATOM 764 C CA . LEU A 1 92 ? 3.658 -5.520 -1.547 1.00 83.31 92 LEU A CA 1
ATOM 765 C C . LEU A 1 92 ? 3.760 -4.680 -0.271 1.00 83.31 92 LEU A C 1
ATOM 767 O O . LEU A 1 92 ? 4.837 -4.607 0.316 1.00 83.31 92 LEU A O 1
ATOM 771 N N . ALA A 1 93 ? 2.659 -4.058 0.159 1.00 86.12 93 ALA A N 1
ATOM 772 C CA . ALA A 1 93 ? 2.618 -3.254 1.375 1.00 86.12 93 ALA A CA 1
ATOM 773 C C . ALA A 1 93 ? 2.887 -4.103 2.625 1.00 86.12 93 ALA A C 1
ATOM 775 O O . ALA A 1 93 ? 3.773 -3.756 3.404 1.00 86.12 93 ALA A O 1
ATOM 776 N N . TYR A 1 94 ? 2.215 -5.254 2.754 1.00 88.12 94 TYR A N 1
ATOM 777 C CA . TYR A 1 94 ? 2.491 -6.235 3.803 1.00 88.12 94 TYR A CA 1
ATOM 778 C C . TYR A 1 94 ? 3.974 -6.613 3.807 1.00 88.12 94 TYR A C 1
ATOM 780 O O . TYR A 1 94 ? 4.656 -6.386 4.802 1.00 88.12 94 TYR A O 1
ATOM 788 N N . SER A 1 95 ? 4.496 -7.064 2.659 1.00 80.81 95 SER A N 1
ATOM 789 C CA . SER A 1 95 ? 5.900 -7.458 2.526 1.00 80.81 95 SER A CA 1
ATOM 790 C C . SER A 1 95 ? 6.867 -6.340 2.924 1.00 80.81 95 SER A C 1
ATOM 792 O O . SER A 1 95 ? 7.870 -6.623 3.572 1.00 80.81 95 SER A O 1
ATOM 794 N N . ARG A 1 96 ? 6.566 -5.078 2.578 1.00 76.31 96 ARG A N 1
ATOM 795 C CA . ARG A 1 96 ? 7.385 -3.900 2.917 1.00 76.31 96 ARG A CA 1
ATOM 796 C C . ARG A 1 96 ? 7.477 -3.652 4.405 1.00 76.31 96 ARG A C 1
ATOM 798 O O . ARG A 1 96 ? 8.528 -3.241 4.884 1.00 76.31 96 ARG A O 1
ATOM 805 N N . MET A 1 97 ? 6.363 -3.824 5.093 1.00 80.81 97 MET A N 1
ATOM 806 C CA . MET A 1 97 ? 6.249 -3.429 6.485 1.00 80.81 97 MET A CA 1
ATOM 807 C C . MET A 1 97 ? 6.673 -4.549 7.439 1.00 80.81 97 MET A C 1
ATOM 809 O O . MET A 1 97 ? 7.104 -4.252 8.544 1.00 80.81 97 MET A O 1
ATOM 813 N N . SER A 1 98 ? 6.622 -5.813 7.014 1.00 77.12 98 SER A N 1
ATOM 814 C CA . SER A 1 98 ? 7.026 -6.976 7.813 1.00 77.12 98 SER A CA 1
ATOM 815 C C . SER A 1 98 ? 8.527 -7.324 7.696 1.00 77.12 98 SER A C 1
ATOM 817 O O . SER A 1 98 ? 8.861 -8.482 7.460 1.00 77.12 98 SER A O 1
ATOM 819 N N . ASP A 1 99 ? 9.421 -6.333 7.838 1.00 66.31 99 ASP A N 1
ATOM 820 C CA . ASP A 1 99 ? 10.894 -6.488 7.930 1.00 66.31 99 ASP A CA 1
ATOM 821 C C . ASP A 1 99 ? 11.610 -7.161 6.734 1.00 66.31 99 ASP A C 1
ATOM 823 O O . ASP A 1 99 ? 12.467 -8.023 6.907 1.00 66.31 99 ASP A O 1
ATOM 827 N N . MET A 1 100 ? 11.296 -6.756 5.497 1.00 60.00 100 MET A N 1
ATOM 828 C CA . MET A 1 100 ? 11.836 -7.332 4.247 1.00 60.00 100 MET A CA 1
ATOM 829 C C . MET A 1 100 ? 13.252 -7.948 4.321 1.00 60.00 100 MET A C 1
ATOM 831 O O . MET A 1 100 ? 14.270 -7.253 4.299 1.00 60.00 100 MET A O 1
ATOM 835 N N . GLY A 1 101 ? 13.304 -9.277 4.204 1.00 59.25 101 GLY A N 1
ATOM 836 C CA . GLY A 1 101 ? 14.443 -9.980 3.617 1.00 59.25 101 GLY A CA 1
ATOM 837 C C . GLY A 1 101 ? 14.598 -9.685 2.108 1.00 59.25 101 GLY A C 1
ATOM 838 O O . GLY A 1 101 ? 13.809 -8.937 1.519 1.00 59.25 101 GLY A O 1
ATOM 839 N N . PRO A 1 102 ? 15.592 -10.290 1.431 1.00 60.28 102 PRO A N 1
ATOM 840 C CA . PRO A 1 102 ? 15.951 -9.992 0.036 1.00 60.28 102 PRO A CA 1
ATOM 841 C C . PRO A 1 102 ? 14.796 -10.076 -0.980 1.00 60.28 102 PRO A C 1
ATOM 843 O O . PRO A 1 102 ? 14.784 -9.344 -1.971 1.00 60.28 102 PRO A O 1
ATOM 846 N N . GLU A 1 103 ? 13.814 -10.944 -0.736 1.00 63.38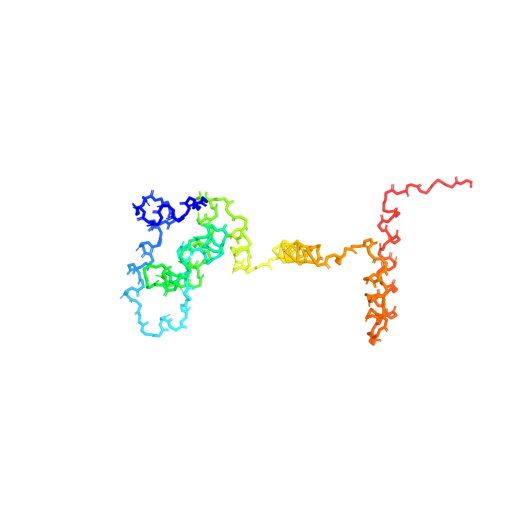 103 GLU A N 1
ATOM 847 C CA . GLU A 1 103 ? 12.692 -11.184 -1.650 1.00 63.38 103 GLU A CA 1
ATOM 848 C C . GLU A 1 103 ? 11.664 -10.047 -1.669 1.00 63.38 103 GLU A C 1
ATOM 850 O O . GLU A 1 103 ? 11.177 -9.682 -2.741 1.00 63.38 103 GLU A O 1
ATOM 855 N N . GLY A 1 104 ? 11.381 -9.427 -0.518 1.00 60.47 104 GLY A N 1
ATOM 856 C CA . GLY A 1 104 ? 10.479 -8.275 -0.457 1.00 60.47 104 GLY A CA 1
ATOM 857 C C . GLY A 1 104 ? 11.054 -7.082 -1.221 1.00 60.47 104 GLY A C 1
ATOM 858 O O . GLY A 1 104 ? 10.371 -6.462 -2.042 1.00 60.47 104 GLY A O 1
ATOM 859 N N . MET A 1 105 ? 12.354 -6.824 -1.042 1.00 61.84 105 MET A N 1
ATOM 860 C CA . MET A 1 105 ? 13.064 -5.765 -1.764 1.00 61.84 105 MET A CA 1
ATOM 861 C C . MET A 1 105 ? 13.054 -5.998 -3.278 1.00 61.84 105 MET A C 1
ATOM 863 O O . MET A 1 105 ? 12.875 -5.053 -4.051 1.00 61.84 105 MET A O 1
ATOM 867 N N . LEU A 1 106 ? 13.203 -7.252 -3.713 1.00 70.31 106 LEU A N 1
ATOM 868 C CA . LEU A 1 106 ? 13.132 -7.614 -5.125 1.00 70.31 106 LEU A CA 1
ATOM 869 C C . LEU A 1 106 ? 11.726 -7.393 -5.702 1.00 70.31 106 LEU A C 1
ATOM 871 O O . LEU A 1 106 ? 11.597 -6.774 -6.760 1.00 70.31 106 LEU A O 1
ATOM 875 N N . ALA A 1 107 ? 10.677 -7.841 -5.005 1.00 67.00 107 ALA A N 1
ATOM 876 C CA . ALA A 1 107 ? 9.290 -7.648 -5.434 1.00 67.00 107 ALA A CA 1
ATOM 877 C C . ALA A 1 107 ? 8.938 -6.155 -5.577 1.00 67.00 107 ALA A C 1
ATOM 879 O O . ALA A 1 107 ? 8.276 -5.751 -6.537 1.00 67.00 107 ALA A O 1
ATOM 880 N N . MET A 1 108 ? 9.457 -5.312 -4.678 1.00 67.50 108 MET A N 1
ATOM 881 C CA . MET A 1 108 ? 9.311 -3.857 -4.751 1.00 67.50 108 MET A CA 1
ATOM 882 C C . MET A 1 108 ? 10.010 -3.261 -5.979 1.00 67.50 108 MET A C 1
ATOM 884 O O . MET A 1 108 ? 9.405 -2.475 -6.711 1.00 67.50 108 MET A O 1
ATOM 888 N N . GLN A 1 109 ? 11.272 -3.626 -6.228 1.00 70.19 109 GLN A N 1
ATOM 889 C CA . GLN A 1 109 ? 12.014 -3.148 -7.401 1.00 70.19 109 GLN A CA 1
ATOM 890 C C . GLN A 1 109 ? 11.309 -3.534 -8.704 1.00 70.19 109 GLN A C 1
ATOM 892 O O . GLN A 1 109 ? 11.240 -2.730 -9.635 1.00 70.19 109 GLN A O 1
ATOM 897 N N . GLN A 1 110 ? 10.738 -4.739 -8.756 1.00 75.38 110 GLN A N 1
ATOM 898 C CA . GLN A 1 110 ? 9.955 -5.200 -9.898 1.00 75.38 110 GLN A CA 1
ATOM 899 C C . GLN A 1 110 ? 8.680 -4.372 -10.081 1.00 75.38 110 GLN A C 1
ATOM 901 O O . GLN A 1 110 ? 8.429 -3.901 -11.190 1.00 75.38 110 GLN A O 1
ATOM 906 N N . ALA A 1 111 ? 7.912 -4.134 -9.014 1.00 70.88 111 ALA A N 1
ATOM 907 C CA . ALA A 1 111 ? 6.687 -3.336 -9.077 1.00 70.88 111 ALA A CA 1
ATOM 908 C C . ALA A 1 111 ? 6.956 -1.882 -9.506 1.00 70.88 111 ALA A C 1
ATOM 910 O O . ALA A 1 111 ? 6.300 -1.363 -10.411 1.00 70.88 111 ALA A O 1
ATOM 911 N N . GLY A 1 112 ? 7.976 -1.243 -8.923 1.00 71.56 112 GLY A N 1
ATOM 912 C CA . GLY A 1 112 ? 8.403 0.103 -9.314 1.00 71.56 112 GLY A CA 1
ATOM 913 C C . GLY A 1 112 ? 8.893 0.160 -10.765 1.00 71.56 112 GLY A C 1
ATOM 914 O O . GLY A 1 112 ? 8.562 1.094 -11.502 1.00 71.56 112 GLY A O 1
ATOM 915 N N . GLY A 1 113 ? 9.626 -0.868 -11.204 1.00 80.69 113 GLY A N 1
ATOM 916 C CA . GLY A 1 113 ? 10.070 -1.017 -12.588 1.00 80.69 113 GLY A CA 1
ATOM 917 C C . GLY A 1 113 ? 8.907 -1.163 -13.570 1.00 80.69 113 GLY A C 1
ATOM 918 O O . GLY A 1 113 ? 8.891 -0.496 -14.601 1.00 80.69 113 GLY A O 1
ATOM 919 N N . GLN A 1 114 ? 7.898 -1.975 -13.244 1.00 82.19 114 GLN A N 1
ATOM 920 C CA . GLN A 1 114 ? 6.689 -2.136 -14.059 1.00 82.19 114 GLN A CA 1
ATOM 921 C C . GLN A 1 114 ? 5.900 -0.826 -14.184 1.00 82.19 114 GLN A C 1
ATOM 923 O O . GLN A 1 114 ? 5.552 -0.437 -15.300 1.00 82.19 114 GLN A O 1
ATOM 928 N N . ALA A 1 115 ? 5.680 -0.116 -13.073 1.00 77.25 115 ALA A N 1
ATOM 929 C CA . ALA A 1 115 ? 4.973 1.165 -13.075 1.00 77.25 115 ALA A CA 1
ATOM 930 C C . ALA A 1 115 ? 5.720 2.229 -13.899 1.00 77.25 115 ALA A C 1
ATOM 932 O O . ALA A 1 115 ? 5.131 2.895 -14.750 1.00 77.25 115 ALA A O 1
ATOM 933 N N . SER A 1 116 ? 7.040 2.329 -13.715 1.00 82.38 116 SER A N 1
ATOM 934 C CA . SER A 1 116 ? 7.884 3.257 -14.479 1.00 82.38 116 SER A CA 1
ATOM 935 C C . SER A 1 116 ? 7.879 2.923 -15.971 1.00 82.38 116 SER A C 1
ATOM 937 O O . SER A 1 116 ? 7.753 3.814 -16.806 1.00 82.38 116 SER A O 1
ATOM 939 N N . ASN A 1 117 ? 7.945 1.635 -16.322 1.00 84.31 117 ASN A N 1
ATOM 940 C CA . ASN A 1 117 ? 7.888 1.185 -17.711 1.00 84.31 117 ASN A CA 1
ATOM 941 C C . 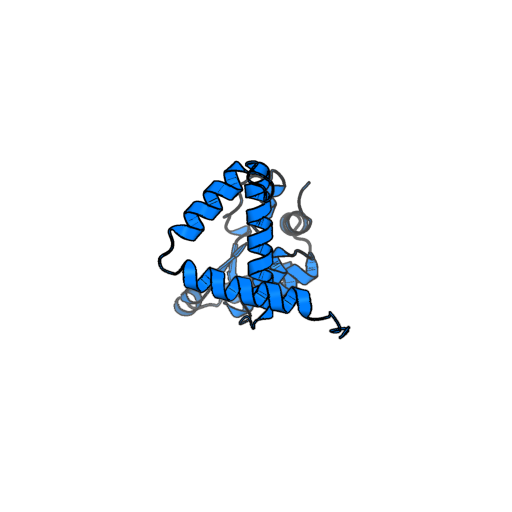ASN A 1 117 ? 6.554 1.530 -18.382 1.00 84.31 117 ASN A C 1
ATOM 943 O O . ASN A 1 117 ? 6.549 1.858 -19.566 1.00 84.31 117 ASN A O 1
ATOM 947 N N . ALA A 1 118 ? 5.433 1.470 -17.658 1.00 84.06 118 ALA A N 1
ATOM 948 C CA . ALA A 1 118 ? 4.131 1.861 -18.195 1.00 84.06 118 ALA A CA 1
ATOM 949 C C . ALA A 1 118 ? 4.083 3.362 -18.540 1.00 84.06 118 ALA A C 1
ATOM 951 O O . ALA A 1 118 ? 3.645 3.724 -19.631 1.00 84.06 118 ALA A O 1
ATOM 952 N N . ILE A 1 119 ? 4.609 4.217 -17.656 1.00 84.88 119 ILE A N 1
ATOM 953 C CA . ILE A 1 119 ? 4.698 5.671 -17.874 1.00 84.88 119 ILE A CA 1
ATOM 954 C C . ILE A 1 119 ? 5.647 5.996 -19.033 1.00 84.88 119 ILE A C 1
ATOM 956 O O . ILE A 1 119 ? 5.329 6.795 -19.907 1.00 84.88 119 ILE A O 1
ATOM 960 N N . LEU A 1 120 ? 6.819 5.363 -19.077 1.00 84.88 120 LEU A N 1
ATOM 961 C CA . LEU A 1 120 ? 7.788 5.590 -20.150 1.00 84.88 120 LEU A CA 1
ATOM 962 C C . LEU A 1 120 ? 7.235 5.163 -21.517 1.00 84.88 120 LEU A C 1
ATOM 964 O O . LEU A 1 120 ? 7.413 5.874 -22.505 1.00 84.88 120 LEU A O 1
ATOM 968 N N . ARG A 1 121 ? 6.492 4.049 -21.569 1.00 85.00 121 ARG A N 1
ATOM 969 C CA . ARG A 1 121 ? 5.799 3.605 -22.787 1.00 85.00 121 ARG A CA 1
ATOM 970 C C . ARG A 1 121 ? 4.759 4.611 -23.268 1.00 85.00 121 ARG A C 1
ATOM 972 O O . ARG A 1 121 ? 4.723 4.870 -24.467 1.00 85.00 121 ARG A O 1
ATOM 979 N N . SER A 1 122 ? 3.951 5.195 -22.379 1.00 85.50 122 SER A N 1
ATOM 980 C CA . SER A 1 122 ? 2.959 6.203 -22.791 1.00 85.50 122 SER A CA 1
ATOM 981 C C . SER A 1 122 ? 3.601 7.487 -23.328 1.00 85.50 122 SER A C 1
ATOM 983 O O . SER A 1 122 ? 2.983 8.199 -24.111 1.00 85.50 122 SER A O 1
ATOM 985 N N . GLN A 1 123 ? 4.861 7.747 -22.973 1.00 85.56 123 GLN A N 1
ATOM 986 C CA . GLN A 1 123 ? 5.669 8.860 -23.482 1.00 85.56 123 GLN A CA 1
ATOM 987 C C . GLN A 1 123 ? 6.455 8.519 -24.762 1.00 85.56 123 GLN A C 1
ATOM 989 O O . GLN A 1 123 ? 7.281 9.319 -25.196 1.00 85.56 123 GLN A O 1
ATOM 994 N N . GLY A 1 124 ? 6.278 7.323 -25.339 1.00 83.31 124 GLY A N 1
ATOM 995 C CA . GLY A 1 124 ? 7.058 6.851 -26.493 1.00 83.31 124 GLY A CA 1
ATOM 996 C C . GLY A 1 124 ? 8.515 6.487 -26.172 1.00 83.31 124 GLY A C 1
ATOM 997 O O . GLY A 1 124 ? 9.258 6.067 -27.054 1.00 83.31 124 GLY A O 1
ATOM 998 N N . ARG A 1 125 ? 8.925 6.581 -24.902 1.00 83.19 125 ARG A N 1
ATOM 999 C CA . ARG A 1 125 ? 10.285 6.303 -24.423 1.00 83.19 125 ARG A CA 1
ATOM 1000 C C . ARG A 1 125 ? 10.445 4.819 -24.132 1.00 83.19 125 ARG A C 1
ATOM 1002 O O . ARG A 1 125 ? 10.393 4.368 -22.988 1.00 83.19 125 ARG A O 1
ATOM 1009 N N . ILE A 1 126 ? 10.606 4.032 -25.186 1.00 83.19 126 ILE A N 1
ATOM 1010 C CA . ILE A 1 126 ? 10.732 2.573 -25.094 1.00 83.19 126 ILE A CA 1
ATOM 1011 C C . ILE A 1 126 ? 12.170 2.114 -25.314 1.00 83.19 126 ILE A C 1
ATOM 1013 O O . ILE A 1 126 ? 12.988 2.832 -25.876 1.00 83.19 126 ILE A O 1
ATOM 1017 N N . MET A 1 127 ? 12.488 0.883 -24.896 1.00 77.75 127 MET A N 1
ATOM 1018 C CA . MET A 1 127 ? 13.832 0.303 -25.051 1.00 77.75 127 MET A CA 1
ATOM 1019 C C . MET A 1 127 ? 14.352 0.398 -26.491 1.00 77.75 127 MET A C 1
ATOM 1021 O O . MET A 1 127 ? 15.553 0.531 -26.679 1.00 77.75 127 MET A O 1
ATOM 1025 N N . HIS A 1 128 ? 13.468 0.329 -27.486 1.00 81.25 128 HIS A N 1
ATOM 1026 C CA . HIS A 1 128 ? 13.818 0.343 -28.905 1.00 81.25 128 HIS A CA 1
ATOM 1027 C C . HIS A 1 128 ? 13.785 1.740 -29.546 1.00 81.25 128 HIS A C 1
ATOM 1029 O O . HIS A 1 128 ? 14.025 1.841 -30.744 1.00 81.25 128 HIS A O 1
ATOM 1035 N N . ASP A 1 129 ? 13.514 2.804 -28.783 1.00 86.81 129 ASP A N 1
ATOM 1036 C CA . ASP A 1 129 ? 13.587 4.172 -29.300 1.00 86.81 129 ASP A CA 1
ATOM 1037 C C . ASP A 1 129 ? 15.061 4.630 -29.377 1.00 86.81 129 ASP A C 1
ATOM 1039 O O . ASP A 1 129 ? 15.725 4.752 -28.338 1.00 86.81 129 ASP A O 1
ATOM 1043 N N . PRO A 1 130 ? 15.603 4.897 -30.582 1.00 88.31 130 PRO A N 1
ATOM 1044 C CA . PRO A 1 130 ? 17.002 5.274 -30.755 1.00 88.31 130 PRO A CA 1
ATOM 1045 C C . PRO A 1 130 ? 17.353 6.620 -30.106 1.00 88.31 130 PRO A C 1
ATOM 1047 O O . PRO A 1 130 ? 18.493 6.799 -29.668 1.00 88.31 130 PRO A O 1
ATOM 1050 N N . ASN A 1 131 ? 16.414 7.567 -30.024 1.00 89.62 131 ASN A N 1
ATOM 1051 C CA . ASN A 1 131 ? 16.673 8.864 -29.396 1.00 89.62 131 ASN A CA 1
ATOM 1052 C C . ASN A 1 131 ? 16.772 8.707 -27.879 1.00 89.62 131 ASN A C 1
ATOM 1054 O O . ASN A 1 131 ? 17.735 9.172 -27.263 1.00 89.62 131 ASN A O 1
ATOM 1058 N N . TRP A 1 132 ? 15.846 7.948 -27.295 1.00 87.69 132 TRP A N 1
ATOM 1059 C CA . TRP A 1 132 ? 15.888 7.592 -25.883 1.00 87.69 132 TRP A CA 1
ATOM 1060 C C . TRP A 1 132 ? 17.138 6.788 -25.502 1.00 87.69 132 TRP A C 1
ATOM 1062 O O . TRP A 1 132 ? 17.773 7.070 -24.484 1.00 87.69 132 TRP A O 1
ATOM 1072 N N . GLN A 1 133 ? 17.565 5.834 -26.337 1.00 87.88 133 GLN A N 1
ATOM 1073 C CA . GLN A 1 133 ? 18.810 5.090 -26.113 1.00 87.88 133 GLN A CA 1
ATOM 1074 C C . GLN A 1 133 ? 20.040 6.007 -26.068 1.00 87.88 133 GLN A C 1
ATOM 1076 O O . GLN A 1 133 ? 20.891 5.842 -25.190 1.00 87.88 133 GLN A O 1
ATOM 1081 N N . LYS A 1 134 ? 20.135 6.983 -26.983 1.00 91.56 134 LYS A N 1
ATOM 1082 C CA . LYS A 1 134 ? 21.231 7.967 -27.003 1.00 91.56 134 LYS A CA 1
ATOM 1083 C C . LYS A 1 134 ? 21.229 8.831 -25.743 1.00 91.56 134 LYS A C 1
ATOM 1085 O O . LYS A 1 134 ? 22.282 9.010 -25.131 1.00 91.56 134 LYS A O 1
ATOM 1090 N N . GLU A 1 135 ? 20.058 9.305 -25.319 1.00 90.75 135 GLU A N 1
ATOM 1091 C CA . GLU A 1 135 ? 19.902 10.088 -24.088 1.00 90.75 135 GLU A CA 1
ATOM 1092 C C . GLU A 1 135 ? 20.348 9.290 -22.852 1.00 90.75 135 GLU A C 1
ATOM 1094 O O . GLU A 1 135 ? 21.139 9.775 -22.038 1.00 90.75 135 GLU A O 1
ATOM 1099 N N . MET A 1 136 ? 19.898 8.037 -22.721 1.00 88.06 136 MET A N 1
ATOM 1100 C CA . MET A 1 136 ? 20.273 7.176 -21.595 1.00 88.06 136 MET A CA 1
ATOM 1101 C C . MET A 1 136 ? 21.758 6.814 -21.606 1.00 88.06 136 MET A C 1
ATOM 1103 O O . MET A 1 136 ? 22.388 6.788 -20.545 1.00 88.06 136 MET A O 1
ATOM 1107 N N . ALA A 1 137 ? 22.345 6.584 -22.784 1.00 87.81 137 ALA A N 1
ATOM 1108 C CA . ALA A 1 137 ? 23.778 6.349 -22.920 1.00 87.81 137 ALA A CA 1
ATOM 1109 C C . ALA A 1 137 ? 24.592 7.569 -22.462 1.00 87.81 137 ALA A C 1
ATOM 1111 O O . ALA A 1 137 ? 25.529 7.412 -21.676 1.00 87.81 137 ALA A O 1
ATOM 1112 N N . ALA A 1 138 ? 24.205 8.779 -22.879 1.00 90.94 138 ALA A N 1
ATOM 1113 C CA . ALA A 1 138 ? 24.859 10.017 -22.462 1.00 90.94 138 ALA A CA 1
ATOM 1114 C C . ALA A 1 138 ? 24.773 10.221 -20.940 1.00 90.94 138 ALA A C 1
ATOM 1116 O O . ALA A 1 138 ? 25.796 10.427 -20.284 1.00 90.94 138 ALA A O 1
ATOM 1117 N N . ARG A 1 139 ? 23.580 10.054 -20.350 1.00 87.62 139 ARG A N 1
ATOM 1118 C CA . ARG A 1 139 ? 23.393 10.118 -18.888 1.00 87.62 139 ARG A CA 1
ATOM 1119 C C . ARG A 1 139 ? 24.227 9.080 -18.147 1.00 87.62 139 ARG A C 1
ATOM 1121 O O . ARG A 1 139 ? 24.829 9.388 -17.122 1.00 87.62 139 ARG A O 1
ATOM 1128 N N . SER A 1 140 ? 24.290 7.853 -18.664 1.00 86.75 140 SER A N 1
ATOM 1129 C CA . SER A 1 140 ? 25.102 6.794 -18.065 1.00 86.75 14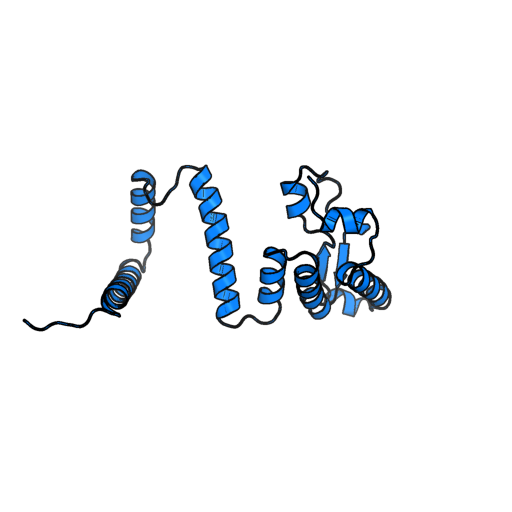0 SER A CA 1
ATOM 1130 C C . SER A 1 140 ? 26.594 7.123 -18.091 1.00 86.75 140 SER A C 1
ATOM 1132 O O . SER A 1 140 ? 27.302 6.714 -17.173 1.00 86.75 140 SER A O 1
ATOM 1134 N N . MET A 1 141 ? 27.077 7.811 -19.128 1.00 88.62 141 MET A N 1
ATOM 1135 C CA . MET A 1 141 ? 28.486 8.187 -19.273 1.00 88.62 141 MET A CA 1
ATOM 1136 C C . MET A 1 141 ? 28.870 9.411 -18.440 1.00 88.62 141 MET A C 1
ATOM 1138 O O . MET A 1 141 ? 30.029 9.523 -18.055 1.00 88.62 141 MET A O 1
ATOM 1142 N N . ALA A 1 142 ? 27.912 10.282 -18.117 1.00 91.56 142 ALA A N 1
ATOM 1143 C CA . ALA A 1 142 ? 28.131 11.462 -17.280 1.00 91.56 142 ALA A CA 1
ATOM 1144 C C . ALA A 1 142 ? 28.385 11.135 -15.794 1.00 91.56 142 ALA A C 1
ATOM 1146 O O . ALA A 1 142 ? 28.789 12.005 -15.026 1.00 91.56 142 ALA A O 1
ATOM 1147 N N . ARG A 1 143 ? 28.150 9.890 -15.358 1.00 86.44 143 ARG A N 1
ATOM 1148 C CA . ARG A 1 143 ? 28.402 9.475 -13.973 1.00 86.44 143 ARG A CA 1
ATOM 1149 C C . ARG A 1 143 ? 29.900 9.343 -13.692 1.00 86.44 143 ARG A C 1
ATOM 1151 O O . ARG A 1 143 ? 30.624 8.714 -14.461 1.00 86.44 143 ARG A O 1
ATOM 1158 N N . LEU A 1 144 ? 30.337 9.805 -12.520 1.00 90.69 144 LEU A N 1
ATOM 1159 C CA . LEU A 1 144 ? 31.729 9.674 -12.057 1.00 90.69 144 LEU A CA 1
ATOM 1160 C C . LEU A 1 144 ? 32.206 8.209 -12.000 1.00 90.69 144 LEU A C 1
ATOM 1162 O O . LEU A 1 144 ? 33.372 7.910 -12.242 1.00 90.69 144 LEU A O 1
ATOM 1166 N N . ASP A 1 145 ? 31.292 7.277 -11.727 1.00 91.31 145 ASP A N 1
ATOM 1167 C CA . ASP A 1 145 ? 31.553 5.843 -11.593 1.00 91.31 145 ASP A CA 1
ATOM 1168 C C . ASP A 1 145 ? 31.271 5.026 -12.873 1.00 91.31 145 ASP A C 1
ATOM 1170 O O . ASP A 1 145 ? 31.334 3.790 -12.845 1.00 91.31 145 ASP A O 1
ATOM 1174 N N . ALA A 1 146 ? 31.009 5.682 -14.013 1.00 88.38 146 ALA A N 1
ATOM 1175 C CA . ALA A 1 146 ? 30.533 5.039 -15.241 1.00 88.38 146 ALA A CA 1
ATOM 1176 C C . ALA A 1 146 ? 31.414 3.862 -15.700 1.00 88.38 146 ALA A C 1
ATOM 1178 O O . ALA A 1 146 ? 30.906 2.780 -16.011 1.00 88.38 146 ALA A O 1
ATOM 1179 N N . ARG A 1 147 ? 32.746 4.029 -15.701 1.00 86.56 147 ARG A N 1
ATOM 1180 C CA . ARG A 1 147 ? 33.690 2.966 -16.102 1.00 86.56 147 ARG A CA 1
ATOM 1181 C C . ARG A 1 147 ? 33.588 1.732 -15.202 1.00 86.56 147 ARG A C 1
ATOM 1183 O O . ARG A 1 147 ? 33.573 0.605 -15.702 1.00 86.56 147 ARG A O 1
ATOM 1190 N N . LYS A 1 148 ? 33.486 1.937 -13.885 1.00 89.88 148 LYS A N 1
ATOM 1191 C CA . LYS A 1 148 ? 33.407 0.853 -12.896 1.00 89.88 148 LYS A CA 1
ATOM 1192 C C . LYS A 1 148 ? 32.104 0.073 -13.056 1.00 89.88 148 LYS A C 1
ATOM 1194 O O . LYS A 1 148 ? 32.144 -1.152 -13.164 1.00 89.88 148 LYS A O 1
ATOM 1199 N N . ILE A 1 149 ? 30.972 0.773 -13.156 1.00 86.31 149 ILE A N 1
ATOM 1200 C CA . ILE A 1 149 ? 29.653 0.149 -13.332 1.00 86.31 149 ILE A CA 1
ATOM 1201 C C . ILE A 1 149 ? 29.614 -0.694 -14.607 1.00 86.31 149 ILE A C 1
ATOM 1203 O O . ILE A 1 149 ? 29.229 -1.863 -14.559 1.00 86.31 149 ILE A O 1
ATOM 1207 N N . ARG A 1 150 ? 30.045 -0.135 -15.744 1.00 83.75 150 ARG A N 1
ATOM 1208 C CA . ARG A 1 150 ? 29.988 -0.833 -17.039 1.00 83.75 150 ARG A CA 1
ATOM 1209 C C . ARG A 1 150 ? 30.885 -2.070 -17.069 1.00 83.75 150 ARG A C 1
ATOM 1211 O O . ARG A 1 150 ? 30.474 -3.093 -17.610 1.00 83.75 150 ARG A O 1
ATOM 1218 N N . SER A 1 151 ? 32.058 -2.014 -16.435 1.00 87.06 151 SER A N 1
ATOM 1219 C CA . SER A 1 151 ? 32.949 -3.175 -16.291 1.00 87.06 151 SER A CA 1
ATOM 1220 C C . SER A 1 151 ? 32.291 -4.309 -15.497 1.00 87.06 151 SER A C 1
ATOM 1222 O O . SER A 1 151 ? 32.273 -5.460 -15.941 1.00 87.06 151 SER A O 1
ATOM 1224 N N . VAL A 1 152 ? 31.681 -3.992 -14.350 1.00 88.88 152 VAL A N 1
ATOM 1225 C CA . VAL A 1 152 ? 30.984 -4.982 -13.510 1.00 88.88 152 VAL A CA 1
ATOM 1226 C C . VAL A 1 152 ? 29.768 -5.564 -14.235 1.00 88.88 152 VAL A C 1
ATOM 1228 O O . VAL A 1 152 ? 29.607 -6.786 -14.286 1.00 88.88 152 VAL A O 1
ATOM 1231 N N . ALA A 1 153 ? 28.938 -4.710 -14.837 1.00 83.56 153 ALA A N 1
ATOM 1232 C CA . ALA A 1 153 ? 27.748 -5.130 -15.571 1.00 83.56 153 ALA A CA 1
ATOM 1233 C C . ALA A 1 153 ? 28.099 -6.006 -16.786 1.00 83.56 153 ALA A C 1
ATOM 1235 O O . ALA A 1 153 ? 27.469 -7.043 -16.992 1.00 83.56 153 ALA A O 1
ATOM 1236 N N . GLY A 1 154 ? 29.145 -5.648 -17.540 1.00 84.81 154 GLY A N 1
ATOM 1237 C CA . GLY A 1 154 ? 29.640 -6.441 -18.667 1.00 84.81 154 GLY A CA 1
ATOM 1238 C C . GLY A 1 154 ? 30.117 -7.830 -18.237 1.00 84.81 154 GLY A C 1
ATOM 1239 O O . GLY A 1 154 ? 29.692 -8.834 -18.811 1.00 84.81 154 GLY A O 1
ATOM 1240 N N . LYS A 1 155 ? 30.920 -7.913 -17.165 1.00 86.06 155 LYS A N 1
ATOM 1241 C CA . LYS A 1 155 ? 31.352 -9.199 -16.584 1.00 86.06 155 LYS A CA 1
ATOM 1242 C C . LYS A 1 155 ? 30.163 -10.059 -16.157 1.00 86.06 155 LYS A C 1
ATOM 1244 O O . LYS A 1 155 ? 30.156 -11.261 -16.420 1.00 86.06 155 LYS A O 1
ATOM 1249 N N . LYS A 1 156 ? 29.151 -9.456 -15.523 1.00 85.62 156 LYS A N 1
ATOM 1250 C CA . LYS A 1 156 ? 27.923 -10.154 -15.116 1.00 85.62 156 LYS A CA 1
ATOM 1251 C C . LYS A 1 156 ? 27.158 -10.691 -16.329 1.00 85.62 156 LYS A C 1
ATOM 1253 O O . LYS A 1 156 ? 26.823 -11.869 -16.339 1.00 85.62 156 LYS A O 1
ATOM 1258 N N . GLY A 1 157 ? 26.957 -9.874 -17.364 1.00 83.25 157 GLY A N 1
ATOM 1259 C CA . GLY A 1 157 ? 26.260 -10.279 -18.589 1.00 83.25 157 GLY A CA 1
ATOM 1260 C C . GLY A 1 157 ? 26.941 -11.443 -19.314 1.00 83.25 157 GLY A C 1
ATOM 1261 O O . GLY A 1 157 ? 26.270 -12.391 -19.718 1.00 83.25 157 GLY A O 1
ATOM 1262 N N . ILE A 1 158 ? 28.276 -11.422 -19.410 1.00 82.06 158 ILE A N 1
ATOM 1263 C CA . ILE A 1 158 ? 29.055 -12.538 -19.969 1.00 82.06 158 ILE A CA 1
ATOM 1264 C C . ILE A 1 158 ? 28.857 -13.800 -19.124 1.00 82.06 158 ILE A C 1
ATOM 1266 O O . ILE A 1 158 ? 28.495 -14.841 -19.667 1.00 82.06 158 ILE A O 1
ATOM 1270 N N . ARG A 1 159 ? 29.019 -13.718 -17.796 1.00 80.56 159 ARG A N 1
ATOM 1271 C CA . ARG A 1 159 ? 28.801 -14.870 -16.903 1.00 80.56 159 ARG A CA 1
ATOM 1272 C C . ARG A 1 159 ? 27.410 -15.475 -17.084 1.00 80.56 159 ARG A C 1
ATOM 1274 O O . ARG A 1 159 ? 27.304 -16.683 -17.236 1.00 80.56 159 ARG A O 1
ATOM 1281 N N . THR A 1 160 ? 26.363 -14.652 -17.146 1.00 81.00 160 THR A N 1
ATOM 1282 C CA . THR A 1 160 ? 24.990 -15.124 -17.376 1.00 81.00 160 THR A CA 1
ATOM 1283 C C . THR A 1 160 ? 24.827 -15.780 -18.749 1.00 81.00 160 THR A C 1
ATOM 1285 O O . THR A 1 160 ? 24.224 -16.844 -18.843 1.00 81.00 160 THR A O 1
ATOM 1288 N N . ARG A 1 161 ? 25.412 -15.210 -19.812 1.00 78.19 161 ARG A N 1
ATOM 1289 C CA . ARG A 1 161 ? 25.368 -15.785 -21.171 1.00 78.19 161 ARG A CA 1
ATOM 1290 C C . ARG A 1 161 ? 26.025 -17.168 -21.254 1.00 78.19 161 ARG A C 1
ATOM 1292 O O . ARG A 1 161 ? 25.627 -17.982 -22.086 1.00 78.19 161 ARG A O 1
ATOM 1299 N N . HIS A 1 162 ? 27.033 -17.419 -20.420 1.00 78.06 162 HIS A N 1
ATOM 1300 C CA . HIS A 1 162 ? 27.792 -18.670 -20.396 1.00 78.06 162 HIS A CA 1
ATOM 1301 C C . HIS A 1 162 ? 27.391 -19.630 -19.268 1.00 78.06 162 HIS A C 1
ATOM 1303 O O . HIS A 1 162 ? 27.909 -20.740 -19.240 1.00 78.06 162 HIS A O 1
ATOM 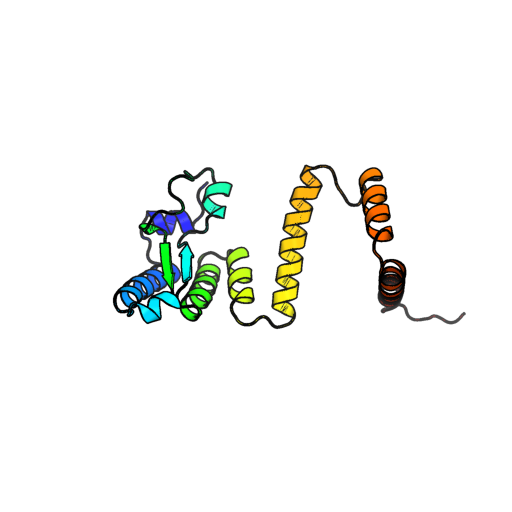1309 N N . ALA A 1 163 ? 26.458 -19.253 -18.386 1.00 74.81 163 ALA A N 1
ATOM 1310 C CA . ALA A 1 163 ? 26.114 -20.018 -17.184 1.00 74.81 163 ALA A CA 1
ATOM 1311 C C . ALA A 1 163 ? 25.713 -21.477 -17.469 1.00 74.81 163 ALA A C 1
ATOM 1313 O O . ALA A 1 163 ? 26.050 -22.358 -16.689 1.00 74.81 163 ALA A O 1
ATOM 1314 N N . ASN A 1 164 ? 25.069 -21.729 -18.615 1.00 73.81 164 ASN A N 1
ATOM 1315 C CA . ASN A 1 164 ? 24.589 -23.055 -19.023 1.00 73.81 164 ASN A CA 1
ATOM 1316 C C . ASN A 1 164 ? 25.199 -23.532 -20.353 1.00 73.81 164 ASN A C 1
ATOM 1318 O O . ASN A 1 164 ? 24.631 -24.388 -21.027 1.00 73.81 164 ASN A O 1
ATOM 1322 N N . ARG A 1 165 ? 26.315 -22.939 -20.798 1.00 72.88 165 ARG A N 1
ATOM 1323 C CA . ARG A 1 165 ? 26.985 -23.358 -22.038 1.00 72.88 165 ARG A CA 1
ATOM 1324 C C . ARG A 1 165 ? 28.130 -24.305 -21.704 1.00 72.88 165 ARG A C 1
ATOM 1326 O O . ARG A 1 165 ? 29.167 -23.861 -21.221 1.00 72.88 165 ARG A O 1
ATOM 1333 N N . THR A 1 166 ? 27.961 -25.589 -22.013 1.00 67.19 166 THR A N 1
ATOM 1334 C CA . THR A 1 166 ? 29.053 -26.567 -21.989 1.00 67.19 166 THR A CA 1
ATOM 1335 C C . THR A 1 166 ? 30.130 -26.125 -22.977 1.00 67.19 166 THR A C 1
ATOM 1337 O O . THR A 1 166 ? 29.854 -25.926 -24.162 1.00 67.19 166 THR A O 1
ATOM 1340 N N . ILE A 1 167 ? 31.355 -25.921 -22.493 1.00 66.69 167 ILE A N 1
ATOM 1341 C CA . ILE A 1 167 ? 32.496 -25.597 -23.349 1.00 66.69 167 ILE A CA 1
ATOM 1342 C C . ILE A 1 167 ? 32.853 -26.869 -24.117 1.00 66.69 167 ILE A C 1
ATOM 1344 O O . ILE A 1 167 ? 33.511 -27.757 -23.584 1.00 66.69 167 ILE A O 1
ATOM 1348 N N . VAL A 1 168 ? 32.407 -26.968 -25.367 1.00 60.03 168 VAL A N 1
ATOM 1349 C CA . VAL A 1 168 ? 32.875 -28.017 -26.275 1.00 60.03 168 VAL A CA 1
ATOM 1350 C C . VAL A 1 168 ? 34.244 -27.571 -26.786 1.00 60.03 168 VAL A C 1
ATOM 1352 O O . VAL A 1 168 ? 34.330 -26.653 -27.605 1.00 60.03 168 VAL A O 1
ATOM 1355 N N . LYS A 1 169 ? 35.320 -28.156 -26.246 1.00 56.28 169 LYS A N 1
ATOM 1356 C CA . LYS A 1 169 ? 36.659 -28.008 -26.830 1.00 56.28 169 LYS A CA 1
ATOM 1357 C C . LYS A 1 169 ? 36.628 -28.655 -28.218 1.00 56.28 169 LYS A C 1
ATOM 1359 O O . LYS A 1 169 ? 36.229 -29.811 -28.329 1.00 56.28 169 LYS A O 1
ATOM 1364 N N . ARG A 1 170 ? 36.977 -27.882 -29.245 1.00 52.78 170 ARG A N 1
ATOM 1365 C CA . ARG A 1 170 ? 37.362 -28.423 -30.551 1.00 52.78 170 ARG A CA 1
ATOM 1366 C C . ARG A 1 170 ? 38.810 -28.875 -30.491 1.00 52.78 170 ARG A C 1
ATOM 1368 O O . ARG A 1 170 ? 39.571 -28.212 -29.748 1.00 52.78 170 ARG A O 1
#

Secondary structure (DSSP, 8-state):
---HHHHHHHTT---HHHHHHHHHHHHHTT--HHHHTT-EEEESS-HHHHHHTT--GGGTT-GGGEEEE-HHHHHHHHHHHHHHH--HHHHHHHHHHTT--HHHHHHHHHHHHHHHHHHHHHTT--TT-HHHHHHHHHHHHSSTTHHHHHHHHHHHHHHHHHTT------

Radius of gyration: 23.03 Å; chains: 1; bounding box: 60×43×56 Å

Sequence (170 aa):
MCTQAYKDFKNNTSNAYLNFIQLCKKKAKQYTALELTKCQVHHIVPRHHFQTHNLDLKNLDIPENLVVLSFNDHIEAHKIRFNVYNEYADKLAYSRMSDMGPEGMLAMQQAGGQASNAILRSQGRIMHDPNWQKEMAARSMARLDARKIRSVAGKKGIRTRHANRTIVKR